Protein AF-A0A9B0WYD0-F1 (afdb_monomer)

Solvent-accessible surface area (backbone atoms only — not comparable to full-atom values): 6283 Å² total; per-residue (Å²): 135,85,85,60,87,91,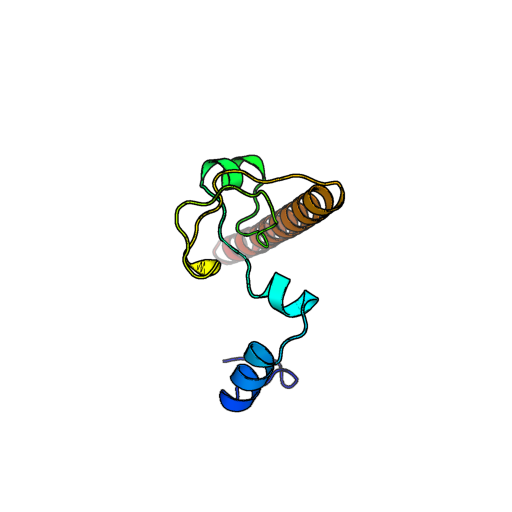59,84,84,53,63,68,62,52,50,50,54,63,75,70,45,55,70,75,56,41,44,66,73,45,28,19,39,47,32,72,68,56,26,68,77,53,63,41,67,64,45,57,78,58,87,84,41,46,61,68,68,98,60,66,43,72,79,24,45,35,76,47,79,67,77,48,79,66,50,47,53,53,46,54,52,50,26,52,55,49,49,56,52,51,57,62,47,50,62,53,52,57,52,52,54,68,70,74,110

Foldseek 3Di:
DDPDPVDDPDPVVVVCCQVVPDPVVVQVVQKAAEDPVVCVVQVAGIHRDDPPFDWDDDDRRHVIYTDGDDDDPVNVVVSVVRNVVVVVVVVVVVVVVVVVVVVVD

Radius of gyration: 18.03 Å; Cα contacts (8 Å, |Δi|>4): 87; chains: 1; bounding box: 41×38×43 Å

Mean predicted aligned error: 6.83 Å

pLDDT: mean 87.65, std 8.21, range [56.25, 97.06]

Nearest PDB structures (foldseek):
  8b2l-assembly1_m3  TM=9.690E-01  e=2.332E-09  Nicotiana tabacum
  7qiz-assembly1_a  TM=9.676E-01  e=3.501E-09  Solanum lycopersicum
  8jiv-assembly1_CY  TM=9.697E-01  e=1.107E-08  Triticum aestivum
  4v8p-assembly2_CS  TM=9.326E-01  e=1.267E-07  Tetrahymena thermophila
  6zu5-assembly1_LY0  TM=8.587E-01  e=1.661E-07  Paranosema locustae

Organism: Chrysochloris asiatica (NCBI:txid185453)

Sequence (105 aa):
MKFNPFVTLDRSKNCKRHFSALLHVRRKIMSSPLSKELLLKYNVHSMPILKDDEVQVGIRPSKVIITSLKLDKDGKKILEHKAKLRQVGKEKGKYKEELIEKMQE

InterPro domains:
  IPR005756 Large ribosomal subunit protein uL24, eukaryota_archaea [PF16906] (9-82)
  IPR005756 Large ribosomal subunit protein uL24, eukaryota_archaea [PTHR11143] (1-57)
  IPR005756 Large ribosomal subunit protein uL24, eukaryota_archaea [TIGR01080] (10-57)
  IPR008991 Translation protein SH3-like domain superfamily [SSF50104] (9-82)
  IPR014722 Large ribosomal subunit protein uL2, domain 2 [G3DSA:2.30.30.30] (1-56)
  IPR014722 Large ribosomal subunit protein uL2, domain 2 [G3DSA:2.30.30.30] (57-105)

Structure (mmCIF, N/CA/C/O backbone):
data_AF-A0A9B0WYD0-F1
#
_entry.id   AF-A0A9B0WYD0-F1
#
loop_
_atom_site.group_PDB
_atom_site.id
_atom_site.type_symbol
_atom_site.label_atom_id
_atom_site.label_alt_id
_atom_site.label_comp_id
_atom_site.label_asym_id
_atom_site.label_entity_id
_atom_site.label_seq_id
_atom_site.pdbx_PDB_ins_code
_atom_site.Cartn_x
_atom_site.Cartn_y
_atom_site.Cartn_z
_atom_site.occupancy
_atom_site.B_iso_or_equiv
_atom_site.auth_seq_id
_atom_site.auth_comp_id
_atom_site.auth_asym_id
_atom_site.auth_atom_id
_atom_site.pdbx_PDB_model_num
ATOM 1 N N . MET A 1 1 ? -2.330 -21.702 5.912 1.00 74.19 1 MET A N 1
ATOM 2 C CA . MET A 1 1 ? -2.256 -22.097 4.484 1.00 74.19 1 MET A CA 1
ATOM 3 C C . MET A 1 1 ? -3.108 -21.158 3.646 1.00 74.19 1 MET A C 1
ATOM 5 O O . MET A 1 1 ? -4.018 -20.539 4.181 1.00 74.19 1 MET A O 1
ATOM 9 N N . LYS A 1 2 ? -2.809 -21.013 2.354 1.00 82.88 2 LYS A N 1
ATOM 10 C CA . LYS A 1 2 ? -3.636 -20.217 1.440 1.00 82.88 2 LYS A CA 1
ATOM 11 C C . LYS A 1 2 ? -4.699 -21.128 0.829 1.00 82.88 2 LYS A C 1
ATOM 13 O O . LYS A 1 2 ? -4.337 -22.106 0.193 1.00 82.88 2 LYS A O 1
ATOM 18 N N . PHE A 1 3 ? -5.973 -20.808 1.035 1.00 91.50 3 PHE A N 1
ATOM 19 C CA . PHE A 1 3 ? -7.092 -21.653 0.592 1.00 91.50 3 PHE A CA 1
ATOM 20 C C . PHE A 1 3 ? -7.550 -21.368 -0.844 1.00 91.50 3 PHE A C 1
ATOM 22 O O . PHE A 1 3 ? -8.247 -22.177 -1.439 1.00 91.50 3 PHE A O 1
ATOM 29 N N . ASN A 1 4 ? -7.168 -20.220 -1.414 1.00 92.19 4 ASN A N 1
ATOM 30 C CA . ASN A 1 4 ? -7.591 -19.836 -2.757 1.00 92.19 4 ASN A CA 1
ATOM 31 C C . ASN A 1 4 ? -6.756 -20.570 -3.832 1.00 92.19 4 ASN A C 1
ATOM 33 O O . ASN A 1 4 ? -5.556 -20.282 -3.935 1.00 92.19 4 ASN A O 1
ATOM 37 N N . PRO A 1 5 ? -7.371 -21.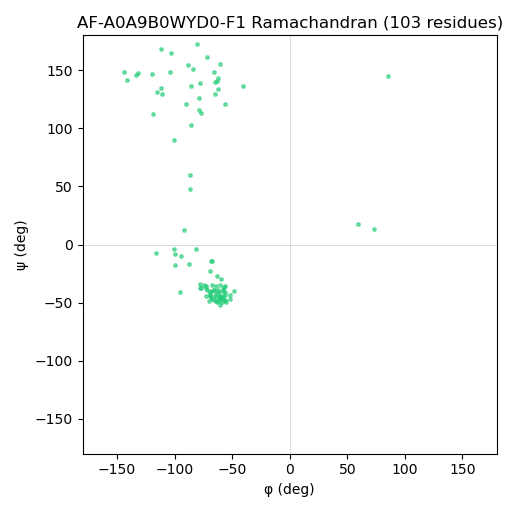431 -4.667 1.00 92.25 5 PRO A N 1
ATOM 38 C CA . PRO A 1 5 ? -6.662 -22.222 -5.676 1.00 92.25 5 PRO A CA 1
ATOM 39 C C . PRO A 1 5 ? -6.103 -21.377 -6.831 1.00 92.25 5 PRO A C 1
ATOM 41 O O . PRO A 1 5 ? -5.130 -21.766 -7.471 1.00 92.25 5 PRO A O 1
ATOM 44 N N . PHE A 1 6 ? -6.653 -20.186 -7.078 1.00 94.38 6 PHE A N 1
ATOM 45 C CA . PHE A 1 6 ? -6.238 -19.322 -8.187 1.00 94.38 6 PHE A CA 1
ATOM 46 C C . PHE A 1 6 ? -4.987 -18.488 -7.884 1.00 94.38 6 PHE A C 1
ATOM 48 O O . PHE A 1 6 ? -4.497 -17.764 -8.754 1.00 94.38 6 PHE A O 1
ATOM 55 N N . VAL A 1 7 ? -4.443 -18.557 -6.662 1.00 92.12 7 VAL A N 1
ATOM 56 C CA . VAL A 1 7 ? -3.288 -17.742 -6.273 1.00 92.12 7 VAL A CA 1
ATOM 57 C C . VAL A 1 7 ? -2.092 -18.602 -5.888 1.00 92.12 7 VAL A C 1
ATOM 59 O O . VAL A 1 7 ? -2.051 -19.230 -4.836 1.00 92.12 7 VAL A O 1
ATOM 62 N N . THR A 1 8 ? -1.056 -18.533 -6.720 1.00 93.25 8 THR A N 1
ATOM 63 C CA . THR A 1 8 ? 0.177 -19.318 -6.589 1.00 93.25 8 THR A CA 1
ATOM 64 C C . THR A 1 8 ? 0.960 -19.017 -5.305 1.00 93.25 8 THR A C 1
ATOM 66 O O . THR A 1 8 ? 1.136 -17.854 -4.927 1.00 93.25 8 THR A O 1
ATOM 69 N N . LEU A 1 9 ? 1.515 -20.063 -4.687 1.00 91.88 9 LEU A N 1
ATOM 70 C CA . LEU A 1 9 ? 2.503 -19.977 -3.598 1.00 91.88 9 LEU A CA 1
ATOM 71 C C . LEU A 1 9 ? 3.951 -20.193 -4.071 1.00 91.88 9 LEU A C 1
ATOM 73 O O . LEU A 1 9 ? 4.888 -19.956 -3.318 1.00 91.88 9 LEU A O 1
ATOM 77 N N . ASP A 1 10 ? 4.126 -20.592 -5.330 1.00 94.75 10 ASP A N 1
ATOM 78 C CA . ASP A 1 10 ? 5.419 -20.825 -5.970 1.00 94.75 10 ASP A CA 1
ATOM 79 C C . ASP A 1 10 ? 6.326 -19.580 -5.901 1.00 94.75 10 ASP A C 1
ATOM 81 O O . ASP A 1 10 ? 5.984 -18.496 -6.397 1.00 94.75 10 ASP A O 1
ATOM 85 N N . ARG A 1 11 ? 7.500 -19.753 -5.280 1.00 95.69 11 ARG A N 1
ATOM 86 C CA . ARG A 1 11 ? 8.503 -18.701 -5.073 1.00 95.69 11 ARG A CA 1
ATOM 87 C C . ARG A 1 11 ? 9.000 -18.123 -6.395 1.00 95.69 11 ARG A C 1
ATOM 89 O O . ARG A 1 11 ? 9.054 -16.903 -6.528 1.00 95.69 11 ARG A O 1
ATOM 96 N N . SER A 1 12 ? 9.324 -18.967 -7.370 1.00 97.06 12 SER A N 1
ATOM 97 C CA . SER A 1 12 ? 9.879 -18.549 -8.661 1.00 97.06 12 SER A CA 1
ATOM 98 C C . SER A 1 12 ? 8.867 -17.719 -9.444 1.00 97.06 12 SER A C 1
ATOM 100 O O . SER A 1 12 ? 9.198 -16.642 -9.952 1.00 97.06 12 SER A O 1
ATOM 102 N N . LYS A 1 13 ? 7.597 -18.149 -9.462 1.00 95.69 13 LYS A N 1
ATOM 103 C CA . LYS A 1 13 ? 6.506 -17.386 -10.094 1.00 95.69 13 LYS A CA 1
ATOM 104 C C . LYS A 1 13 ? 6.287 -16.036 -9.405 1.00 95.69 13 LYS A C 1
ATOM 106 O O . LYS A 1 13 ? 6.117 -15.023 -10.085 1.00 95.69 13 LYS A O 1
ATOM 111 N N . ASN A 1 14 ? 6.329 -15.998 -8.073 1.00 95.56 14 ASN A N 1
ATOM 112 C CA . ASN A 1 14 ? 6.142 -14.767 -7.302 1.00 95.56 14 ASN A CA 1
ATOM 113 C C . ASN A 1 14 ? 7.313 -13.783 -7.475 1.00 95.56 14 ASN A C 1
ATOM 115 O O . ASN A 1 14 ? 7.076 -12.591 -7.676 1.00 95.56 14 ASN A O 1
ATOM 119 N N . CYS A 1 15 ? 8.558 -14.267 -7.488 1.00 96.38 15 CYS A N 1
ATOM 120 C CA . CYS A 1 15 ? 9.732 -13.448 -7.787 1.00 96.38 15 CYS A CA 1
ATOM 121 C C . CYS A 1 15 ? 9.652 -12.868 -9.202 1.00 96.38 15 CYS A C 1
ATOM 123 O O . CYS A 1 15 ? 9.783 -11.654 -9.359 1.00 96.38 15 CYS A O 1
ATOM 125 N N . LYS A 1 16 ? 9.352 -13.692 -10.218 1.00 96.12 16 LYS A N 1
ATOM 126 C CA . LYS A 1 16 ? 9.205 -13.219 -11.603 1.00 96.12 16 LYS A CA 1
ATOM 127 C C . LYS A 1 16 ? 8.166 -12.099 -11.694 1.00 96.12 16 LYS A C 1
ATOM 129 O O . LYS A 1 16 ? 8.494 -11.024 -12.181 1.00 96.12 16 LYS A O 1
ATOM 134 N N . ARG A 1 17 ? 6.970 -12.297 -11.120 1.00 95.81 17 ARG A N 1
ATOM 135 C CA . ARG A 1 17 ? 5.904 -11.275 -11.075 1.00 95.81 17 ARG A CA 1
ATOM 136 C C . ARG A 1 17 ? 6.332 -9.977 -10.389 1.00 95.81 17 ARG A C 1
ATOM 138 O O . ARG A 1 17 ? 5.933 -8.911 -10.840 1.00 95.81 17 ARG A O 1
ATOM 145 N N . HIS A 1 18 ? 7.114 -10.051 -9.312 1.00 93.62 18 HIS A N 1
ATOM 146 C CA . HIS A 1 18 ? 7.590 -8.867 -8.595 1.00 93.62 18 HIS A CA 1
ATOM 147 C C . HIS A 1 18 ? 8.634 -8.088 -9.412 1.00 93.62 18 HIS A C 1
ATOM 149 O O . HIS A 1 18 ? 8.519 -6.872 -9.561 1.00 93.62 18 HIS A O 1
ATOM 155 N N . PHE A 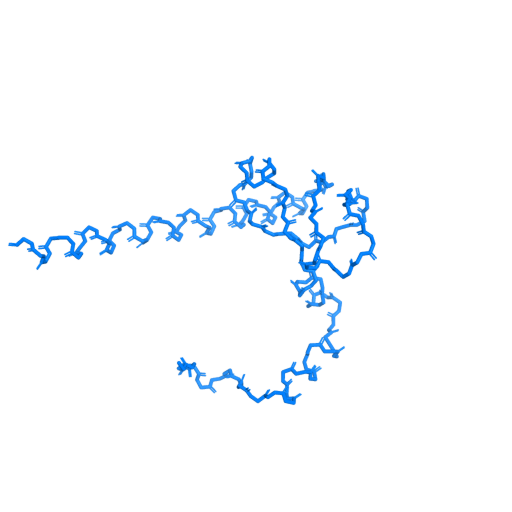1 19 ? 9.645 -8.770 -9.958 1.00 94.00 19 PHE A N 1
ATOM 156 C CA . PHE A 1 19 ? 10.743 -8.112 -10.675 1.00 94.00 19 PHE A CA 1
ATOM 157 C C . PHE A 1 19 ? 10.331 -7.618 -12.072 1.00 94.00 19 PHE A C 1
ATOM 159 O O . PHE A 1 19 ? 10.736 -6.528 -12.483 1.00 94.00 19 PHE A O 1
ATOM 166 N N . SER A 1 20 ? 9.455 -8.344 -12.772 1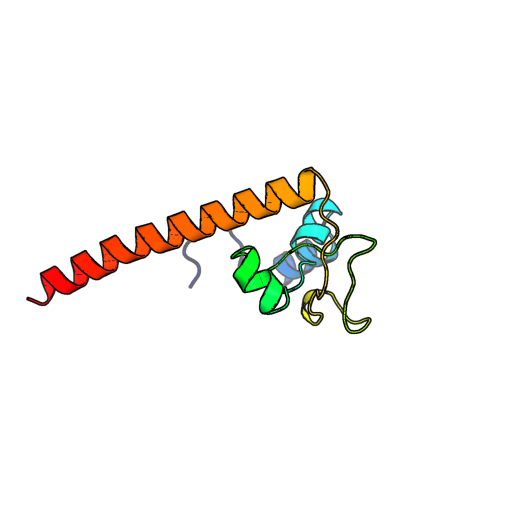.00 95.69 20 SER A N 1
ATOM 167 C CA . SER A 1 20 ? 8.962 -7.966 -14.104 1.00 95.69 20 SER A CA 1
ATOM 168 C C . SER A 1 20 ? 7.672 -7.127 -14.083 1.00 95.69 20 SER A C 1
ATOM 170 O O . SER A 1 20 ? 7.021 -6.987 -15.115 1.00 95.69 20 SER A O 1
ATOM 172 N N . ALA A 1 21 ? 7.256 -6.604 -12.923 1.00 95.31 21 ALA A N 1
ATOM 173 C CA . ALA A 1 21 ? 6.009 -5.849 -12.779 1.00 95.31 21 ALA A CA 1
ATOM 174 C C . ALA A 1 21 ? 5.989 -4.558 -13.624 1.00 95.31 21 ALA A C 1
ATOM 176 O O . ALA A 1 21 ? 6.996 -3.852 -13.696 1.00 95.31 21 ALA A O 1
ATOM 177 N N . LEU A 1 22 ? 4.824 -4.202 -14.182 1.00 96.81 22 LEU A N 1
ATOM 178 C CA . LEU A 1 22 ? 4.602 -2.925 -14.878 1.00 96.81 22 LEU A CA 1
ATOM 179 C C . LEU A 1 22 ? 4.554 -1.743 -13.888 1.00 96.81 22 LEU A C 1
ATOM 181 O O . LEU A 1 22 ? 4.311 -1.934 -12.697 1.00 96.81 22 LEU A O 1
ATOM 185 N N . LEU A 1 23 ? 4.733 -0.507 -14.371 1.00 92.69 23 LEU A N 1
ATOM 186 C CA . LEU A 1 23 ? 4.845 0.710 -13.549 1.00 92.69 23 LEU A CA 1
ATOM 187 C C . LEU A 1 23 ? 3.705 0.906 -12.535 1.00 92.69 23 LEU A C 1
ATOM 189 O O . LEU A 1 23 ? 3.974 1.168 -11.364 1.00 92.69 23 LEU A O 1
ATOM 193 N N . HIS A 1 24 ? 2.442 0.737 -12.939 1.00 92.81 24 HIS A N 1
ATOM 194 C CA . HIS A 1 24 ? 1.303 0.907 -12.025 1.00 92.81 24 HIS A CA 1
ATOM 195 C C . HIS A 1 24 ? 1.308 -0.137 -10.890 1.00 92.81 24 HIS A C 1
ATOM 197 O O . HIS A 1 24 ? 0.977 0.180 -9.746 1.00 92.81 24 HIS A O 1
ATOM 203 N N . VAL A 1 25 ? 1.746 -1.368 -11.182 1.00 94.62 25 VAL A N 1
ATOM 204 C CA . VAL A 1 25 ? 1.902 -2.440 -10.188 1.00 94.62 25 VAL A CA 1
ATOM 205 C C . VAL A 1 25 ? 3.101 -2.152 -9.291 1.00 94.62 25 VAL A C 1
ATOM 207 O O . VAL A 1 25 ? 2.985 -2.245 -8.070 1.00 94.62 25 VAL A O 1
ATOM 210 N N . ARG A 1 26 ? 4.233 -1.733 -9.873 1.00 92.75 26 ARG A N 1
ATOM 211 C CA . ARG A 1 26 ? 5.431 -1.325 -9.125 1.00 92.75 26 ARG A CA 1
ATOM 212 C C . ARG A 1 26 ? 5.110 -0.211 -8.139 1.00 92.75 26 ARG A C 1
ATOM 214 O O . ARG A 1 26 ? 5.506 -0.323 -6.989 1.00 92.75 26 ARG A O 1
ATOM 221 N N . ARG A 1 27 ? 4.328 0.798 -8.535 1.00 92.06 27 ARG A N 1
ATOM 222 C CA . ARG A 1 27 ? 3.878 1.882 -7.645 1.00 92.06 27 ARG A CA 1
ATOM 223 C C . ARG A 1 27 ? 3.110 1.355 -6.430 1.00 92.06 27 ARG A C 1
ATOM 225 O O . ARG A 1 27 ? 3.307 1.843 -5.325 1.00 92.06 27 ARG A O 1
ATOM 232 N N . LYS A 1 28 ? 2.262 0.340 -6.615 1.00 91.06 28 LYS A N 1
ATOM 233 C CA . LYS A 1 28 ? 1.508 -0.288 -5.518 1.00 91.06 28 LYS A CA 1
ATOM 234 C C . LYS A 1 28 ? 2.396 -1.131 -4.598 1.00 91.06 28 LYS A C 1
ATOM 236 O O . LYS A 1 28 ? 2.190 -1.113 -3.392 1.00 91.06 28 LYS A O 1
ATOM 241 N N . ILE A 1 29 ? 3.364 -1.857 -5.165 1.00 91.19 29 ILE A N 1
ATOM 242 C CA . ILE A 1 29 ? 4.344 -2.665 -4.416 1.00 91.19 29 ILE A CA 1
ATOM 243 C C . ILE A 1 29 ? 5.301 -1.760 -3.627 1.00 91.19 29 ILE A C 1
ATOM 245 O O . ILE A 1 29 ? 5.645 -2.056 -2.487 1.00 91.19 29 ILE A O 1
ATOM 249 N N . MET A 1 30 ? 5.716 -0.646 -4.224 1.00 88.06 30 MET A N 1
ATOM 250 C CA . MET A 1 30 ? 6.632 0.339 -3.651 1.00 88.06 30 MET A CA 1
ATOM 251 C C . MET A 1 30 ? 5.897 1.394 -2.814 1.00 88.06 30 MET A C 1
ATOM 253 O O . MET A 1 30 ? 6.121 2.594 -2.958 1.00 88.06 30 MET A O 1
ATOM 257 N N . SER A 1 31 ? 5.007 0.944 -1.931 1.00 91.69 31 SER A N 1
ATOM 258 C CA . SER A 1 31 ? 4.405 1.804 -0.913 1.00 91.69 31 SER A CA 1
ATOM 259 C C . SER A 1 31 ? 5.297 1.928 0.319 1.00 91.69 31 SER A C 1
ATOM 261 O O . SER A 1 31 ? 6.002 0.982 0.673 1.00 91.69 31 SER A O 1
ATOM 263 N N . SER A 1 32 ? 5.197 3.062 1.001 1.00 91.62 32 SER A N 1
ATOM 264 C CA . SER A 1 32 ? 5.917 3.382 2.230 1.00 91.62 32 SER A CA 1
ATOM 265 C C . SER A 1 32 ? 4.934 3.650 3.383 1.00 91.62 32 SER A C 1
ATOM 267 O O . SER A 1 32 ? 3.803 4.093 3.132 1.00 91.62 32 SER A O 1
ATOM 269 N N . PRO A 1 33 ? 5.293 3.308 4.634 1.00 92.75 33 PRO A N 1
ATOM 270 C CA . PRO A 1 33 ? 4.520 3.681 5.814 1.00 92.75 33 PRO A CA 1
ATOM 271 C C . PRO A 1 33 ? 4.518 5.198 6.052 1.00 92.75 33 PRO A C 1
ATOM 273 O O . PRO A 1 33 ? 5.492 5.895 5.775 1.00 92.75 33 PRO A O 1
ATOM 276 N N . LEU A 1 34 ? 3.417 5.704 6.608 1.00 92.56 34 LEU A N 1
ATOM 277 C CA . LEU A 1 34 ? 3.309 7.102 7.031 1.00 92.56 34 LEU A CA 1
ATOM 278 C C . LEU A 1 34 ? 3.804 7.298 8.472 1.00 92.56 34 LEU A C 1
ATOM 280 O O . LEU A 1 34 ? 3.736 6.375 9.289 1.00 92.56 34 LEU A O 1
ATOM 284 N N . SER A 1 35 ? 4.254 8.514 8.789 1.00 92.44 35 SER A N 1
ATOM 285 C CA . SER A 1 35 ? 4.562 8.941 10.157 1.00 92.44 35 SER A CA 1
ATOM 286 C C . SER A 1 35 ? 3.329 8.873 11.065 1.00 92.44 35 SER A C 1
ATOM 288 O O . SER A 1 35 ? 2.190 8.968 10.606 1.00 92.44 35 SER A O 1
ATOM 290 N N . LYS A 1 36 ? 3.536 8.735 12.381 1.00 91.62 36 LYS A N 1
ATOM 291 C CA . LYS A 1 36 ? 2.438 8.605 13.359 1.00 91.62 36 LYS A CA 1
ATOM 292 C C . LYS A 1 36 ? 1.440 9.768 13.294 1.00 91.62 36 LYS A C 1
ATOM 294 O O . LYS A 1 36 ? 0.241 9.547 13.428 1.00 91.62 36 LYS A O 1
ATOM 299 N N . GLU A 1 37 ? 1.918 10.975 13.025 1.00 92.25 37 GLU A N 1
ATOM 300 C CA . GLU A 1 37 ? 1.083 12.171 12.877 1.00 92.25 37 GLU A CA 1
ATOM 301 C C . GLU A 1 37 ? 0.138 12.056 11.673 1.00 92.25 37 GLU A C 1
ATOM 303 O O . GLU A 1 37 ? -1.076 12.237 11.796 1.00 92.25 37 GLU A O 1
ATOM 308 N N . LEU A 1 38 ? 0.672 11.661 10.514 1.00 92.12 38 LEU A N 1
ATOM 309 C CA . LEU A 1 38 ? -0.113 11.444 9.299 1.00 92.12 38 LEU A CA 1
ATOM 310 C C . LEU A 1 38 ? -1.056 10.240 9.431 1.00 92.12 38 LEU A C 1
ATOM 312 O O . LEU A 1 38 ? -2.177 10.277 8.916 1.00 92.12 38 LEU A O 1
ATOM 316 N N . LEU A 1 39 ? -0.636 9.190 10.148 1.00 92.31 39 LEU A N 1
ATOM 317 C CA . LEU A 1 39 ? -1.480 8.036 10.464 1.00 92.31 39 LEU A CA 1
ATOM 318 C C . LEU A 1 39 ? -2.728 8.450 11.241 1.00 92.31 39 LEU A C 1
ATOM 320 O O . LEU A 1 39 ? -3.818 7.991 10.906 1.00 92.31 39 LEU A O 1
ATOM 324 N N . LEU A 1 40 ? -2.579 9.291 12.266 1.00 91.75 40 LEU A N 1
ATOM 325 C CA . LEU A 1 40 ? -3.701 9.758 13.081 1.00 91.75 40 LEU A CA 1
ATOM 326 C C . LEU A 1 40 ? -4.610 10.695 12.286 1.00 91.75 40 LEU A C 1
ATOM 328 O O . LEU A 1 40 ? -5.826 10.517 12.296 1.00 91.75 40 LEU A O 1
ATOM 332 N N . LYS A 1 41 ? -4.021 11.633 11.536 1.00 91.19 41 LYS A N 1
ATOM 333 C CA . LYS A 1 41 ? -4.767 12.611 10.736 1.00 91.19 41 LYS A CA 1
ATOM 334 C C . LYS A 1 41 ? -5.641 11.959 9.668 1.00 91.19 41 LYS A C 1
ATOM 336 O O . LYS A 1 41 ? -6.762 12.399 9.434 1.00 91.19 41 LYS A O 1
ATOM 341 N N . TYR A 1 42 ? -5.122 10.928 9.006 1.00 91.25 42 TYR A N 1
ATOM 342 C CA . TYR A 1 42 ? -5.762 10.360 7.826 1.00 91.25 42 TYR A CA 1
ATOM 343 C C . TYR A 1 42 ? -6.240 8.907 7.976 1.00 91.25 42 TYR A C 1
ATOM 345 O O . TYR A 1 42 ? -6.896 8.377 7.079 1.00 91.25 42 TYR A O 1
ATOM 353 N N . ASN A 1 43 ? -5.919 8.233 9.084 1.00 91.06 43 ASN A N 1
ATOM 354 C CA . ASN A 1 43 ? -6.303 6.848 9.393 1.00 91.06 43 ASN A CA 1
ATOM 355 C C . ASN A 1 43 ? -5.813 5.781 8.373 1.00 91.06 43 ASN A C 1
ATOM 357 O O . ASN A 1 43 ? -6.275 4.635 8.376 1.00 91.06 43 ASN A O 1
ATOM 361 N N . VAL A 1 44 ? -4.827 6.094 7.527 1.00 92.12 44 VAL A N 1
ATOM 362 C CA . VAL A 1 44 ? -4.266 5.186 6.503 1.00 92.12 44 VAL A CA 1
ATOM 363 C C . VAL A 1 44 ? -2.8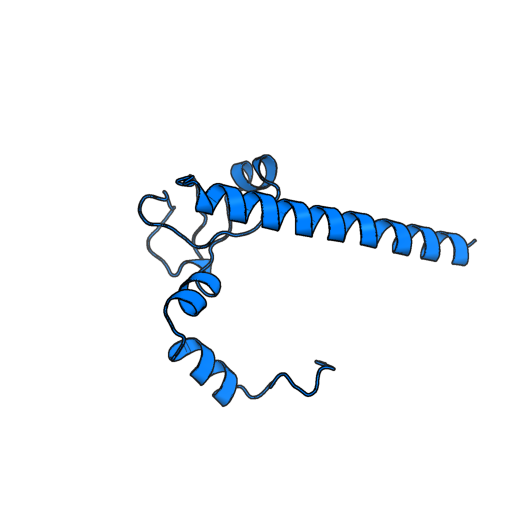37 4.794 6.854 1.00 92.12 44 VAL A C 1
ATOM 365 O O . VAL A 1 44 ? -2.056 5.670 7.169 1.00 92.12 44 VAL A O 1
ATOM 368 N N . HIS A 1 45 ? -2.466 3.509 6.749 1.00 90.50 45 HIS A N 1
ATOM 369 C CA . HIS A 1 45 ? -1.130 3.043 7.162 1.00 90.50 45 HIS A CA 1
ATOM 370 C C . HIS A 1 45 ? 0.000 3.345 6.159 1.00 90.50 45 HIS A C 1
ATOM 372 O O . HIS A 1 45 ? 1.125 3.641 6.565 1.00 90.50 45 HIS A O 1
ATOM 378 N N . SER A 1 46 ? -0.275 3.243 4.856 1.00 91.88 46 SER A N 1
ATOM 379 C CA . SER A 1 46 ? 0.750 3.354 3.813 1.00 91.88 46 SER A CA 1
ATOM 380 C C . SER A 1 46 ? 0.258 4.049 2.547 1.00 91.88 46 SER A C 1
ATOM 382 O O . SER A 1 46 ? -0.905 3.909 2.136 1.00 91.88 46 SER A O 1
ATOM 384 N N . MET A 1 47 ? 1.177 4.746 1.879 1.00 90.50 47 MET A N 1
ATOM 385 C CA . MET A 1 47 ? 0.965 5.417 0.595 1.00 90.50 47 MET A CA 1
ATOM 386 C C . MET A 1 47 ? 2.082 5.098 -0.405 1.00 90.50 47 MET A C 1
ATOM 388 O O . MET A 1 47 ? 3.211 4.829 0.001 1.00 90.50 47 MET A O 1
ATOM 392 N N . PRO A 1 48 ? 1.776 5.044 -1.716 1.00 91.69 48 PRO A N 1
ATOM 393 C CA . PRO A 1 48 ? 2.817 5.051 -2.731 1.00 91.69 48 PRO A CA 1
ATOM 394 C C . PRO A 1 48 ? 3.540 6.397 -2.673 1.00 91.69 48 PRO A C 1
ATOM 396 O O . PRO A 1 48 ? 2.874 7.427 -2.705 1.00 91.69 48 PRO A O 1
ATOM 399 N N . ILE A 1 49 ? 4.869 6.363 -2.606 1.00 88.12 49 ILE A N 1
ATOM 400 C CA . ILE A 1 49 ? 5.690 7.578 -2.602 1.00 88.12 49 ILE A CA 1
ATOM 401 C C . ILE A 1 49 ? 5.474 8.327 -3.925 1.00 88.12 49 ILE A C 1
ATOM 403 O O . ILE A 1 49 ? 5.476 7.711 -5.001 1.00 88.12 49 ILE A O 1
ATOM 407 N N . LEU A 1 50 ? 5.263 9.636 -3.841 1.00 87.50 50 LEU A N 1
ATOM 408 C CA . LEU A 1 50 ? 5.172 10.559 -4.966 1.00 87.50 50 LEU A CA 1
ATOM 409 C C . LEU A 1 50 ? 6.466 11.364 -5.110 1.00 87.50 50 LEU A C 1
ATOM 411 O O . LEU A 1 50 ? 7.322 11.391 -4.227 1.00 87.50 50 LEU A O 1
ATOM 415 N N . LYS A 1 51 ? 6.621 12.008 -6.270 1.00 85.12 51 LYS A N 1
ATOM 416 C CA . LYS A 1 51 ? 7.632 13.057 -6.414 1.00 85.12 51 LYS A CA 1
ATOM 417 C C . LYS A 1 51 ? 7.222 14.207 -5.489 1.00 85.12 51 LYS A C 1
ATOM 419 O O . LYS A 1 51 ? 6.032 14.489 -5.389 1.00 85.12 51 LYS A O 1
ATOM 424 N N . ASP A 1 52 ? 8.201 14.814 -4.829 1.00 86.81 52 ASP A N 1
ATOM 425 C CA . ASP A 1 52 ? 8.024 15.937 -3.8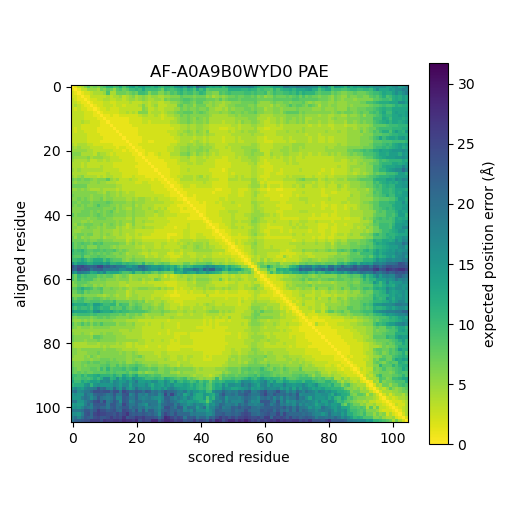96 1.00 86.81 52 ASP A CA 1
ATOM 426 C C . ASP A 1 52 ? 7.408 15.585 -2.524 1.00 86.81 52 ASP A C 1
ATOM 428 O O . ASP A 1 52 ? 7.035 16.486 -1.776 1.00 86.81 52 ASP A O 1
ATOM 432 N N . ASP A 1 53 ? 7.325 14.298 -2.164 1.00 88.12 53 ASP A N 1
ATOM 433 C CA . ASP A 1 53 ? 7.107 13.886 -0.769 1.00 88.12 53 ASP A CA 1
ATOM 434 C C . ASP A 1 53 ? 8.421 13.995 0.022 1.00 88.12 53 ASP A C 1
ATOM 436 O O . ASP A 1 53 ? 9.480 13.579 -0.462 1.00 88.12 53 ASP A O 1
ATOM 440 N N . GLU A 1 54 ? 8.366 14.487 1.262 1.00 88.00 54 GLU A N 1
ATOM 441 C CA . GLU A 1 54 ? 9.539 14.479 2.138 1.00 88.00 54 GLU A CA 1
ATOM 442 C C . GLU A 1 54 ? 9.648 13.146 2.876 1.00 88.00 54 GLU A C 1
ATOM 444 O O . GLU A 1 54 ? 8.678 12.578 3.399 1.00 88.00 54 GLU A O 1
ATOM 449 N N . VAL A 1 55 ? 10.876 12.642 2.915 1.00 86.81 55 VAL A N 1
ATOM 450 C CA . VAL A 1 55 ? 11.206 11.333 3.457 1.00 86.81 55 VAL A CA 1
ATOM 451 C C . VAL A 1 55 ? 12.523 11.382 4.210 1.00 86.81 55 VAL A C 1
ATOM 453 O O . VAL A 1 55 ? 13.490 12.017 3.789 1.00 86.81 55 VAL A O 1
ATOM 456 N N . GLN A 1 56 ? 12.580 10.649 5.317 1.00 77.94 56 GLN A N 1
ATOM 457 C CA . GLN A 1 56 ? 13.798 10.493 6.096 1.00 77.94 56 GLN A CA 1
ATOM 458 C C . GLN A 1 56 ? 14.624 9.337 5.487 1.00 77.94 56 GLN A C 1
ATOM 460 O O . GLN A 1 56 ? 14.317 8.170 5.722 1.00 77.94 56 GLN A O 1
ATOM 465 N N . VAL A 1 57 ? 15.681 9.675 4.726 1.00 74.94 57 VAL A N 1
ATOM 466 C CA . VAL A 1 57 ? 16.728 8.779 4.153 1.00 74.94 57 VAL A CA 1
ATOM 467 C C . VAL A 1 57 ? 16.414 8.103 2.794 1.00 74.94 57 VAL A C 1
ATOM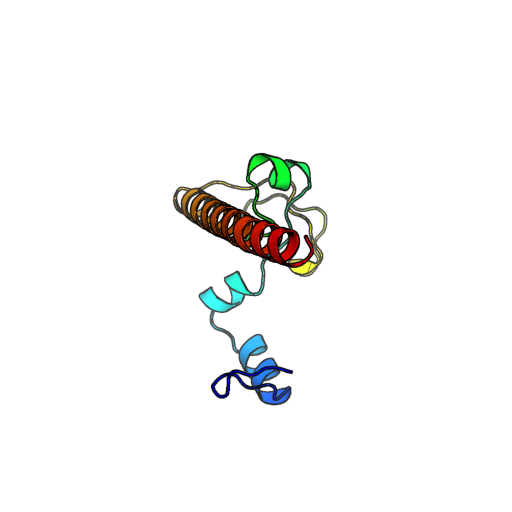 469 O O . VAL A 1 57 ? 15.296 7.687 2.506 1.00 74.94 57 VAL A O 1
ATOM 472 N N . GLY A 1 58 ? 17.449 7.942 1.951 1.00 63.50 58 GLY A N 1
ATOM 473 C CA . GLY A 1 58 ? 17.406 7.343 0.605 1.00 63.50 58 GLY A CA 1
ATOM 474 C C . GLY A 1 58 ? 17.566 5.814 0.547 1.00 63.50 58 GLY A C 1
ATOM 475 O O . GLY A 1 58 ? 18.498 5.309 -0.073 1.00 63.50 58 GLY A O 1
ATOM 476 N N . ILE A 1 59 ? 16.671 5.056 1.188 1.00 79.06 59 ILE A N 1
ATOM 477 C CA . ILE A 1 59 ? 16.615 3.578 1.105 1.00 79.06 59 ILE A CA 1
ATOM 478 C C . ILE A 1 59 ? 15.331 3.145 0.361 1.00 79.06 59 ILE A C 1
ATOM 480 O O . ILE A 1 59 ? 14.436 3.948 0.112 1.00 79.06 59 ILE A O 1
ATOM 484 N N . ARG A 1 60 ? 15.221 1.858 -0.023 1.00 82.12 60 ARG A N 1
ATOM 485 C CA . ARG A 1 60 ? 13.999 1.236 -0.576 1.00 82.12 60 ARG A CA 1
ATOM 486 C C . ARG A 1 60 ? 12.725 1.718 0.164 1.00 82.12 60 ARG A C 1
ATOM 488 O O . ARG A 1 60 ? 12.705 1.643 1.392 1.00 82.12 60 ARG A O 1
ATOM 495 N N . PRO A 1 61 ? 11.629 2.050 -0.549 1.00 84.31 61 PRO A N 1
ATOM 496 C CA . PRO A 1 61 ? 10.425 2.697 -0.003 1.00 84.31 61 PRO A CA 1
ATOM 497 C C . PRO A 1 61 ? 9.836 2.086 1.273 1.00 84.31 61 PRO A C 1
ATOM 499 O O . PRO A 1 61 ? 9.426 2.799 2.180 1.00 84.31 61 PRO A O 1
ATOM 502 N N . SER A 1 62 ? 9.814 0.757 1.378 1.00 87.94 62 SER A N 1
ATOM 503 C CA . SER A 1 62 ? 9.233 0.056 2.529 1.00 87.94 62 SER A CA 1
ATOM 504 C C . SER A 1 62 ? 10.016 0.233 3.835 1.00 87.94 62 SER A C 1
ATOM 506 O O . SER A 1 62 ? 9.512 -0.137 4.889 1.00 87.94 62 SER A O 1
ATOM 508 N N . LYS A 1 63 ? 11.259 0.723 3.765 1.00 86.81 63 LYS A N 1
ATOM 509 C CA . LYS A 1 63 ? 12.127 0.995 4.922 1.00 86.81 63 LYS A CA 1
ATOM 510 C C . LYS A 1 63 ? 12.148 2.479 5.303 1.00 86.81 63 LYS A C 1
ATOM 512 O O . LYS A 1 63 ? 12.804 2.842 6.269 1.00 86.81 63 LYS A O 1
ATOM 517 N N . VAL A 1 64 ? 11.467 3.314 4.526 1.00 87.75 64 VAL A N 1
ATOM 518 C CA . VAL A 1 64 ? 11.408 4.764 4.693 1.00 87.75 64 VAL A CA 1
ATOM 519 C C . VAL A 1 64 ? 10.058 5.122 5.297 1.00 87.75 64 VAL A C 1
ATOM 521 O O . VAL A 1 64 ? 9.081 4.421 5.040 1.00 87.75 64 VAL A O 1
ATOM 524 N N . ILE A 1 65 ? 10.003 6.187 6.092 1.00 89.31 65 ILE A N 1
ATOM 525 C CA . ILE A 1 65 ? 8.765 6.735 6.651 1.00 89.31 65 ILE A CA 1
ATOM 526 C C . ILE A 1 65 ? 8.511 8.091 5.994 1.00 89.31 65 ILE A C 1
ATOM 528 O O . ILE A 1 65 ? 9.407 8.935 5.958 1.00 89.31 65 ILE A O 1
ATOM 532 N N . ILE A 1 66 ? 7.298 8.291 5.476 1.00 90.38 66 ILE A N 1
ATOM 533 C CA . ILE A 1 66 ? 6.888 9.570 4.882 1.00 90.38 66 ILE A CA 1
ATOM 534 C C . ILE A 1 66 ? 6.537 10.555 5.999 1.00 90.38 66 ILE A C 1
ATOM 536 O O . ILE A 1 66 ? 5.703 10.241 6.857 1.00 90.38 66 ILE A O 1
ATOM 540 N N . THR A 1 67 ? 7.155 11.736 5.974 1.00 89.25 67 THR A N 1
ATOM 541 C CA . THR A 1 67 ? 6.942 12.808 6.961 1.00 89.25 67 THR A CA 1
ATOM 542 C C . THR A 1 67 ? 5.914 13.822 6.483 1.00 89.25 67 THR A C 1
ATOM 544 O O . THR A 1 67 ? 5.045 14.213 7.261 1.00 89.25 67 THR A O 1
ATOM 547 N N . SER A 1 68 ? 5.949 14.182 5.201 1.00 88.69 68 SER A N 1
ATOM 548 C CA . SER A 1 68 ? 4.974 15.070 4.571 1.00 88.69 68 SER A CA 1
ATOM 549 C C . SER A 1 68 ? 4.502 14.494 3.236 1.00 88.69 68 SER A C 1
ATOM 551 O O . SER A 1 68 ? 5.229 13.787 2.543 1.00 88.69 68 SER A O 1
ATOM 553 N N . LEU A 1 69 ? 3.231 14.741 2.916 1.00 89.06 69 LEU A N 1
ATOM 554 C CA . LEU A 1 69 ? 2.580 14.223 1.714 1.00 89.06 69 LEU A CA 1
ATOM 555 C C . LEU A 1 69 ? 2.205 15.371 0.784 1.00 89.06 69 LEU A C 1
ATOM 557 O O . LEU A 1 69 ? 1.497 16.297 1.197 1.00 89.06 69 LEU A O 1
ATOM 561 N N . LYS A 1 70 ? 2.557 15.247 -0.495 1.00 87.94 70 LYS A N 1
ATOM 562 C CA . LYS A 1 70 ? 2.001 16.080 -1.555 1.00 87.94 70 LYS A CA 1
ATOM 563 C C . LYS A 1 70 ? 0.596 15.589 -1.908 1.00 87.94 70 LYS A C 1
ATOM 565 O O . LYS A 1 70 ? 0.389 14.490 -2.421 1.00 87.94 70 LYS A O 1
ATOM 570 N N . LEU A 1 71 ? -0.411 16.411 -1.611 1.00 88.38 71 LEU A N 1
ATOM 571 C CA . LEU A 1 71 ? -1.816 16.049 -1.803 1.00 88.38 71 LEU A CA 1
ATOM 572 C C . LEU A 1 71 ? -2.412 16.650 -3.076 1.00 88.38 71 LEU A C 1
ATOM 574 O O . LEU A 1 71 ? -3.043 17.709 -3.042 1.00 88.38 71 LEU A O 1
ATOM 578 N N . ASP A 1 72 ? -2.305 15.904 -4.171 1.00 89.44 72 ASP A N 1
ATOM 579 C CA . ASP A 1 72 ? -3.045 16.175 -5.405 1.00 89.44 72 ASP A CA 1
ATOM 580 C C . ASP A 1 72 ? -4.490 15.657 -5.336 1.00 89.44 72 ASP A C 1
ATOM 582 O O . ASP A 1 72 ? -4.877 14.924 -4.418 1.00 89.44 72 ASP A O 1
ATOM 586 N N . LYS A 1 73 ? -5.300 15.990 -6.350 1.00 92.31 73 LYS A N 1
ATOM 587 C CA . LYS A 1 73 ? -6.694 15.521 -6.473 1.00 92.31 73 LYS A CA 1
ATOM 588 C C . LYS A 1 73 ? -6.795 13.996 -6.343 1.00 92.31 73 LYS A C 1
ATOM 590 O O . LYS A 1 73 ? -7.660 13.497 -5.628 1.00 92.31 73 LYS A O 1
ATOM 595 N N . ASP A 1 74 ? -5.892 13.260 -6.983 1.00 90.00 74 ASP A N 1
ATOM 596 C CA . ASP A 1 74 ? -5.899 11.795 -6.946 1.00 90.00 74 ASP A CA 1
ATOM 597 C C . ASP A 1 74 ? -5.321 11.237 -5.645 1.00 90.00 74 ASP A C 1
ATOM 599 O O . ASP A 1 74 ? -5.824 10.240 -5.129 1.00 90.00 74 ASP A O 1
ATOM 603 N N . GLY A 1 75 ? -4.318 11.908 -5.069 1.00 89.31 75 GLY A N 1
ATOM 604 C CA . GLY A 1 75 ? -3.773 11.558 -3.757 1.00 89.31 75 GLY A CA 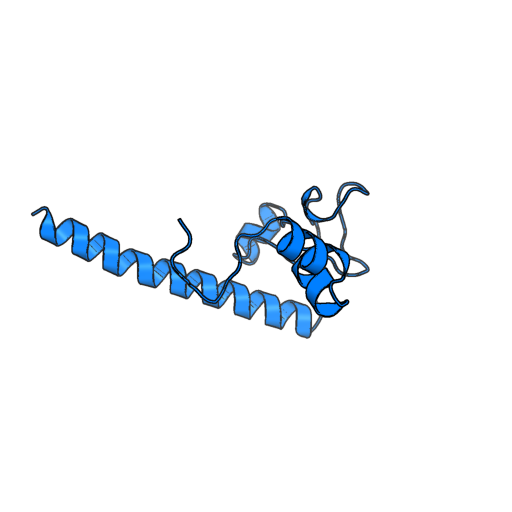1
ATOM 605 C C . GLY A 1 75 ? -4.860 11.580 -2.683 1.00 89.31 75 GLY A C 1
ATOM 606 O O . GLY A 1 75 ? -5.037 10.591 -1.972 1.00 89.31 75 GLY A O 1
ATOM 607 N N . LYS A 1 76 ? -5.663 12.653 -2.649 1.00 92.00 76 LYS A N 1
ATOM 608 C CA . LYS A 1 76 ? -6.807 12.799 -1.732 1.00 92.00 76 LYS A CA 1
ATOM 609 C C . LYS A 1 76 ? -7.860 11.707 -1.936 1.00 92.00 76 LYS A C 1
ATOM 611 O O . LYS A 1 76 ? -8.248 11.056 -0.968 1.00 92.00 76 LYS A O 1
ATOM 616 N N . LYS A 1 77 ? -8.238 11.416 -3.188 1.00 93.19 77 LYS A N 1
ATOM 617 C CA . LYS A 1 77 ? -9.197 10.339 -3.510 1.00 93.19 77 LYS A CA 1
ATOM 618 C C . LYS A 1 77 ? -8.738 8.970 -3.002 1.00 93.19 77 LYS A C 1
ATOM 620 O O . LYS A 1 77 ? -9.534 8.223 -2.434 1.00 93.19 77 LYS A O 1
ATOM 625 N N . ILE A 1 78 ? -7.462 8.621 -3.190 1.00 91.88 78 ILE A N 1
ATOM 626 C CA . ILE A 1 78 ? -6.930 7.332 -2.717 1.00 91.88 78 ILE A CA 1
ATOM 627 C C . ILE A 1 78 ? -6.947 7.283 -1.186 1.00 91.88 78 ILE A C 1
ATOM 629 O O . ILE A 1 78 ? -7.257 6.240 -0.605 1.00 91.88 78 ILE A O 1
ATOM 633 N N . LEU A 1 79 ? -6.617 8.400 -0.541 1.00 92.06 79 LEU A N 1
ATOM 634 C CA . LEU A 1 79 ? -6.605 8.540 0.908 1.00 92.06 79 LEU A CA 1
ATOM 635 C C . LEU A 1 79 ? -7.989 8.305 1.516 1.00 92.06 79 LEU A C 1
ATOM 637 O O . LEU A 1 79 ? -8.145 7.434 2.372 1.00 92.06 79 LEU A O 1
ATOM 641 N N . GLU A 1 80 ? -9.002 8.997 1.000 1.00 92.81 80 GLU A N 1
ATOM 642 C CA . GLU A 1 80 ? -10.395 8.831 1.416 1.00 92.81 80 GLU A CA 1
ATOM 643 C C . GLU A 1 80 ? -10.888 7.402 1.191 1.00 92.81 80 GLU A C 1
ATOM 645 O O . GLU A 1 80 ? -11.486 6.795 2.079 1.00 92.81 80 GLU A O 1
ATOM 650 N N . HIS A 1 81 ? -10.598 6.825 0.022 1.00 93.69 81 HIS A N 1
ATOM 651 C CA . HIS A 1 81 ? -10.985 5.454 -0.292 1.00 93.69 81 HIS A CA 1
ATOM 652 C C . HIS A 1 81 ? -10.356 4.443 0.681 1.00 93.69 81 HIS A C 1
ATOM 654 O O . HIS A 1 81 ? -11.044 3.566 1.206 1.00 93.69 81 HIS A O 1
ATOM 660 N N . LYS A 1 82 ? -9.055 4.570 0.979 1.00 92.75 82 LYS A N 1
ATOM 661 C CA . LYS A 1 82 ? -8.375 3.693 1.947 1.00 92.75 82 LYS A CA 1
ATOM 662 C C . LYS A 1 82 ? -8.907 3.875 3.371 1.00 92.75 82 LYS A C 1
ATOM 664 O O . LYS A 1 82 ? -9.048 2.881 4.083 1.00 92.75 82 LYS A O 1
ATOM 669 N N . ALA A 1 83 ? -9.201 5.107 3.784 1.00 93.75 83 ALA A N 1
ATOM 670 C CA . ALA A 1 83 ? -9.760 5.392 5.102 1.00 93.75 83 ALA A CA 1
ATOM 671 C C . ALA A 1 83 ? -11.151 4.759 5.273 1.00 93.75 83 ALA A C 1
ATOM 673 O O . ALA A 1 83 ? -11.385 4.078 6.274 1.00 93.75 83 ALA A O 1
ATOM 674 N N . LYS A 1 84 ? -12.023 4.891 4.261 1.00 93.38 84 LYS A N 1
ATOM 675 C CA . LYS A 1 84 ? -13.356 4.263 4.222 1.00 93.38 84 LYS A CA 1
ATOM 676 C C . LYS A 1 84 ? -13.272 2.742 4.332 1.00 93.38 84 LYS A C 1
ATOM 678 O O . LYS A 1 84 ? -13.913 2.155 5.197 1.00 93.38 84 LYS A O 1
ATOM 683 N N . LEU A 1 85 ? -12.418 2.099 3.529 1.00 90.44 85 LEU A N 1
ATOM 684 C CA . LEU A 1 85 ? -12.220 0.643 3.596 1.00 90.44 85 LEU A CA 1
ATOM 685 C C . LEU A 1 85 ? -11.798 0.170 4.993 1.00 90.44 85 LEU A C 1
ATOM 687 O O . LEU A 1 85 ? -12.217 -0.894 5.448 1.00 90.44 85 LEU A O 1
ATOM 691 N N . ARG A 1 86 ? -10.976 0.961 5.691 1.00 88.12 86 ARG A N 1
ATOM 692 C CA . ARG A 1 86 ? -10.537 0.630 7.046 1.00 88.12 86 ARG A CA 1
ATOM 693 C C . ARG A 1 86 ? -11.654 0.795 8.077 1.00 88.12 86 ARG A C 1
ATOM 695 O O . ARG A 1 86 ? -11.721 -0.012 8.997 1.00 88.12 86 ARG A O 1
ATOM 702 N N . GLN A 1 87 ? -12.505 1.812 7.944 1.00 88.31 87 GLN A N 1
ATOM 703 C CA . GLN A 1 87 ? -13.668 2.004 8.821 1.00 88.31 87 GLN A CA 1
ATOM 704 C C . GLN A 1 87 ? -14.659 0.845 8.685 1.00 88.31 87 GLN A C 1
ATOM 706 O O . GLN A 1 87 ? -14.960 0.202 9.687 1.00 88.31 87 GLN A O 1
ATOM 711 N N . VAL A 1 88 ? -15.021 0.477 7.452 1.00 90.25 88 VAL A N 1
ATOM 712 C CA . VAL A 1 88 ? -15.890 -0.681 7.171 1.00 90.25 88 VAL A CA 1
ATOM 713 C C . VAL A 1 88 ? -15.312 -1.971 7.765 1.00 90.25 88 VAL A C 1
ATOM 715 O O . VAL A 1 88 ? -16.031 -2.783 8.344 1.00 90.25 88 VAL A O 1
ATOM 718 N N . GLY A 1 89 ? -13.992 -2.165 7.663 1.00 86.38 89 GLY A N 1
ATOM 719 C CA . GLY A 1 89 ? -13.315 -3.309 8.277 1.00 86.38 89 GLY A CA 1
ATOM 720 C C . GLY A 1 89 ? -13.420 -3.336 9.807 1.00 86.38 89 GLY A C 1
ATOM 721 O O . GLY A 1 89 ? -13.616 -4.409 10.372 1.00 86.38 89 GLY A O 1
ATOM 722 N N . LYS A 1 90 ? -13.320 -2.173 10.471 1.00 84.25 90 LYS A N 1
ATOM 723 C CA . LYS A 1 90 ? -13.480 -2.054 11.932 1.00 84.25 90 LYS A CA 1
ATOM 724 C C . LYS A 1 90 ? -14.917 -2.346 12.361 1.00 84.25 90 LYS A C 1
ATOM 726 O O . LYS A 1 90 ? -15.118 -3.116 13.289 1.00 84.25 90 LYS A O 1
ATOM 731 N N . GLU A 1 91 ? -15.902 -1.771 11.677 1.00 84.19 91 GLU A N 1
ATOM 732 C CA . GLU A 1 91 ? -17.327 -1.983 11.972 1.00 84.19 91 GLU A CA 1
ATOM 733 C C . GLU A 1 91 ? -17.715 -3.454 11.831 1.00 84.19 91 GLU A C 1
ATOM 735 O O . GLU A 1 91 ? -18.317 -4.026 12.732 1.00 84.19 91 GLU A O 1
ATOM 740 N N . LYS A 1 92 ? -17.272 -4.113 10.756 1.00 82.25 92 LYS A N 1
ATOM 741 C CA . LYS A 1 92 ? -17.516 -5.545 10.548 1.00 82.25 92 LYS A CA 1
ATOM 742 C C . LYS A 1 92 ? -16.870 -6.441 11.615 1.00 82.25 92 LYS A C 1
ATOM 744 O O . LYS A 1 92 ? -17.346 -7.554 11.827 1.00 82.25 92 LYS A O 1
ATOM 749 N N . GLY A 1 93 ? -15.781 -5.996 12.243 1.00 77.38 93 GLY A N 1
ATOM 750 C CA . GLY A 1 93 ? -15.138 -6.703 13.354 1.00 77.38 93 GLY A CA 1
ATOM 751 C C . GLY A 1 93 ? -15.999 -6.699 14.616 1.00 77.38 93 GLY A C 1
ATOM 752 O O . GLY A 1 93 ? -16.218 -7.760 15.192 1.00 77.38 93 GLY A O 1
ATOM 753 N N . LYS A 1 94 ? -16.576 -5.541 14.959 1.00 74.56 94 LYS A N 1
ATOM 754 C CA . LYS A 1 94 ? -17.397 -5.352 16.167 1.00 74.56 94 LYS A CA 1
ATOM 755 C C . LYS A 1 94 ? -18.579 -6.315 16.241 1.00 74.56 94 LYS A C 1
ATOM 757 O O . LYS A 1 94 ? -18.735 -7.011 17.231 1.00 74.56 94 LYS A O 1
ATOM 762 N N . TYR A 1 95 ? -19.337 -6.459 15.151 1.00 67.69 95 TYR A N 1
ATOM 763 C CA . TYR A 1 95 ? -20.466 -7.399 15.112 1.00 67.69 95 TYR A CA 1
ATOM 764 C C . TYR A 1 95 ? -20.059 -8.856 15.366 1.00 67.69 95 TYR A C 1
ATOM 766 O O . TYR A 1 95 ? -2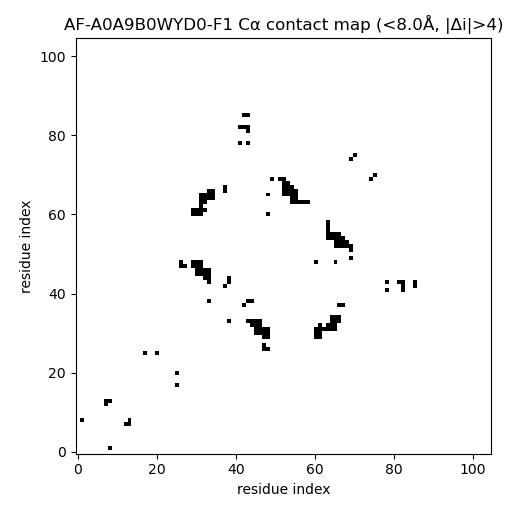0.859 -9.642 15.860 1.00 67.69 95 TYR A O 1
ATOM 774 N N . LYS A 1 96 ? -18.834 -9.251 14.998 1.00 67.31 96 LYS A N 1
ATOM 775 C CA . LYS A 1 96 ? -18.345 -10.609 15.262 1.00 67.31 96 LYS A CA 1
ATOM 776 C C . LYS A 1 96 ? -17.934 -10.788 16.717 1.00 67.31 96 LYS A C 1
ATOM 778 O O . LYS A 1 96 ? -18.169 -11.858 17.256 1.00 67.31 96 LYS A O 1
ATOM 783 N N . GLU A 1 97 ? -17.331 -9.768 17.318 1.00 66.69 97 GLU A N 1
ATOM 784 C CA . GLU A 1 97 ? -16.941 -9.770 18.731 1.00 66.69 97 GLU A CA 1
ATOM 785 C C . GLU A 1 97 ? -18.185 -9.821 19.626 1.00 66.69 97 GLU A C 1
ATOM 787 O O . GLU A 1 97 ? -18.294 -10.726 20.444 1.00 66.69 97 GLU A O 1
ATOM 792 N N . GLU A 1 98 ? -19.183 -8.975 19.355 1.00 73.12 98 GLU A N 1
ATOM 793 C CA . GLU A 1 98 ? -20.471 -8.972 20.066 1.00 73.12 98 GLU A CA 1
ATOM 794 C C . GLU A 1 98 ? -21.234 -10.306 19.937 1.00 73.12 98 GLU A C 1
ATOM 796 O O . GLU A 1 98 ? -21.927 -10.723 20.862 1.00 73.12 98 GLU A O 1
ATOM 801 N N . LEU A 1 99 ? -21.135 -10.994 18.791 1.00 72.25 99 LEU A N 1
ATOM 802 C CA . LEU A 1 99 ? -21.729 -12.326 18.608 1.00 72.25 99 LEU A CA 1
ATOM 803 C C . LEU A 1 99 ? -20.977 -13.420 19.371 1.00 72.25 99 LEU A C 1
ATOM 805 O O . LEU A 1 99 ? -21.608 -14.360 19.841 1.00 72.25 99 LEU A O 1
ATOM 809 N N . ILE A 1 100 ? -19.650 -13.324 19.474 1.00 76.31 100 ILE A N 1
ATOM 810 C CA . ILE A 1 100 ? -18.839 -14.280 20.236 1.00 76.31 100 ILE A CA 1
ATOM 811 C C . ILE A 1 100 ? -19.115 -14.123 21.734 1.00 76.31 100 ILE A C 1
ATOM 813 O O . ILE A 1 100 ? -19.292 -15.127 22.415 1.00 76.31 100 ILE A O 1
ATOM 817 N N . GLU A 1 101 ? -19.207 -12.887 22.227 1.00 75.38 101 GLU A N 1
ATOM 818 C CA . GLU A 1 101 ? -19.504 -12.584 23.634 1.00 75.38 101 GLU A CA 1
ATOM 819 C C . GLU A 1 101 ? -20.878 -13.142 24.050 1.00 75.38 101 GLU A C 1
ATOM 821 O O . GLU A 1 101 ? -20.983 -13.842 25.051 1.00 75.38 101 GLU A O 1
ATOM 826 N N . LYS A 1 102 ? -21.907 -12.971 23.206 1.00 74.62 102 LYS A N 1
ATOM 827 C CA . LYS A 1 102 ? -23.263 -13.519 23.424 1.00 74.62 102 LYS A CA 1
ATOM 828 C C . LYS A 1 102 ? -23.378 -15.045 23.352 1.00 74.62 102 LYS A C 1
ATOM 830 O O . LYS A 1 102 ? -24.428 -15.579 23.683 1.00 74.62 102 LYS A O 1
ATOM 835 N N . MET A 1 103 ? -22.366 -15.741 22.836 1.00 73.06 103 MET A N 1
ATOM 836 C CA . MET A 1 103 ? -22.317 -17.210 22.830 1.00 73.06 103 MET A CA 1
ATOM 837 C C . MET A 1 103 ? -21.557 -17.779 24.035 1.00 73.06 103 MET A C 1
ATOM 839 O O . MET A 1 103 ? -21.522 -18.998 24.201 1.00 73.06 103 MET A O 1
ATOM 843 N N . GLN A 1 104 ? -20.875 -16.922 24.800 1.00 66.44 104 GLN A N 1
ATOM 844 C CA . GLN A 1 104 ? -20.108 -17.293 25.990 1.00 66.44 104 GLN A CA 1
ATOM 845 C C . GLN A 1 104 ? -20.871 -17.021 27.298 1.00 66.44 104 GLN A C 1
ATOM 847 O O . GLN A 1 104 ? -20.495 -17.591 28.322 1.00 66.44 104 GLN A O 1
ATOM 852 N N . GLU A 1 105 ? -21.920 -16.193 27.248 1.00 56.25 105 GLU A N 1
ATOM 853 C CA . GLU A 1 105 ? -23.024 -16.142 28.227 1.00 56.25 105 GLU A CA 1
ATOM 854 C C . GLU A 1 105 ? -23.988 -17.325 28.047 1.00 56.25 105 GLU A C 1
ATOM 856 O O . GLU A 1 105 ? -24.415 -17.887 29.082 1.00 56.25 105 GLU A O 1
#

Secondary structure (DSSP, 8-state):
----TTS---HHHHHHHHHT--HHHHHHHSEEEBPHHHHHHH--SEEEPPTT-EESSSS-GGG--EEE----HHHHHHHHHHHHHHHHHHHHHHHHHHHHHTTT-